Protein AF-A0A8S3CGD2-F1 (afdb_monomer_lite)

Structure (mmCIF, N/CA/C/O backbone)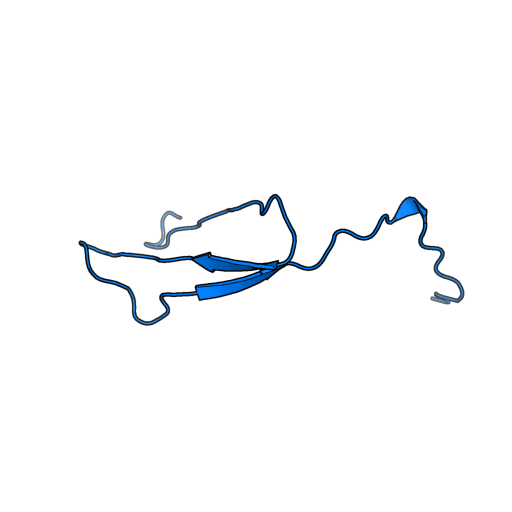:
data_AF-A0A8S3CGD2-F1
#
_entry.id   AF-A0A8S3CGD2-F1
#
loop_
_atom_site.group_PDB
_atom_site.id
_atom_site.type_symbol
_atom_site.label_atom_id
_atom_site.label_alt_id
_atom_site.label_comp_id
_atom_site.label_asym_id
_atom_site.label_entity_id
_atom_site.label_seq_id
_atom_site.pdbx_PDB_ins_code
_atom_site.Cartn_x
_atom_site.Cartn_y
_atom_site.Cartn_z
_atom_site.occupancy
_atom_site.B_iso_or_equiv
_atom_site.auth_seq_id
_atom_site.auth_comp_id
_atom_site.auth_asym_id
_atom_site.auth_atom_id
_atom_site.pdbx_PDB_model_num
ATOM 1 N N . ASN A 1 1 ? -7.958 -9.426 12.058 1.00 73.31 1 ASN A N 1
ATOM 2 C CA . ASN A 1 1 ? -7.110 -9.878 13.177 1.00 73.31 1 ASN A CA 1
ATOM 3 C C . ASN A 1 1 ? -7.992 -9.906 14.419 1.00 73.31 1 ASN A C 1
ATOM 5 O O . ASN A 1 1 ? -8.797 -9.000 14.584 1.00 73.31 1 ASN A O 1
ATOM 9 N N . GLN A 1 2 ? -7.989 -10.974 15.219 1.00 88.88 2 GLN A N 1
ATOM 10 C CA . GLN A 1 2 ? -8.892 -11.110 16.385 1.00 88.88 2 GLN A CA 1
ATOM 11 C C . GLN A 1 2 ? -8.337 -10.405 17.639 1.00 88.88 2 GLN A C 1
ATOM 13 O O . GLN A 1 2 ? -8.540 -10.845 18.762 1.00 88.88 2 GLN A O 1
ATOM 18 N N . ASP A 1 3 ? -7.611 -9.312 17.426 1.00 95.44 3 ASP A N 1
ATOM 19 C CA . ASP A 1 3 ? -6.868 -8.532 18.418 1.00 95.44 3 ASP A CA 1
ATOM 20 C C . ASP A 1 3 ? -7.247 -7.037 18.381 1.00 95.44 3 ASP A C 1
ATOM 22 O O . ASP A 1 3 ? -6.580 -6.209 18.992 1.00 95.44 3 ASP A O 1
ATOM 26 N N . GLY A 1 4 ? -8.306 -6.674 17.647 1.00 89.12 4 GLY A N 1
ATOM 27 C CA . GLY A 1 4 ? -8.726 -5.281 17.466 1.00 89.12 4 GLY A CA 1
ATOM 28 C C . GLY A 1 4 ? -7.986 -4.528 16.356 1.00 89.12 4 GLY A C 1
ATOM 29 O O . GLY A 1 4 ? -8.162 -3.318 16.235 1.00 89.12 4 GLY A O 1
ATOM 30 N N . THR A 1 5 ? -7.189 -5.213 15.528 1.00 91.88 5 THR A N 1
ATOM 31 C CA . THR A 1 5 ? -6.502 -4.606 14.379 1.00 91.88 5 THR A CA 1
ATOM 32 C C . THR A 1 5 ? -7.105 -5.027 13.034 1.00 91.88 5 THR A C 1
ATOM 34 O O . THR A 1 5 ? -7.751 -6.074 12.887 1.00 91.88 5 THR A O 1
ATOM 37 N N . PHE A 1 6 ? -6.858 -4.208 12.013 1.00 88.38 6 PHE A N 1
ATOM 38 C CA . PHE A 1 6 ? -7.295 -4.441 10.639 1.00 88.38 6 PHE A CA 1
ATOM 39 C C . PHE A 1 6 ? -6.075 -4.555 9.723 1.00 88.38 6 PHE A C 1
ATOM 41 O O . PHE A 1 6 ? -5.161 -3.738 9.803 1.00 88.38 6 PHE A O 1
ATOM 48 N N . THR A 1 7 ? -6.077 -5.551 8.837 1.00 90.50 7 THR A N 1
ATOM 49 C CA . THR A 1 7 ? -5.058 -5.705 7.79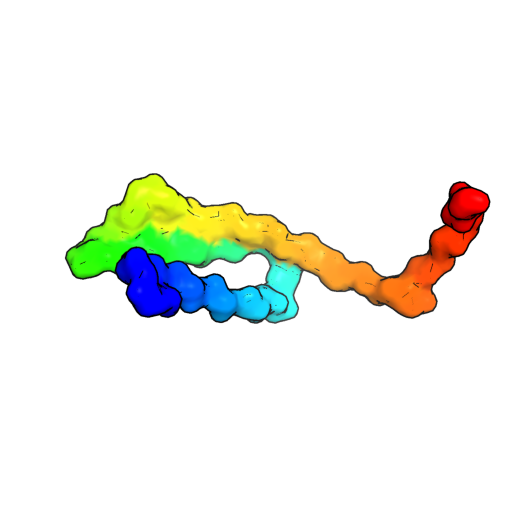1 1.00 90.50 7 THR A CA 1
ATOM 50 C C . THR A 1 7 ? -5.673 -5.343 6.451 1.00 90.50 7 THR A C 1
ATOM 52 O O . THR A 1 7 ? -6.690 -5.916 6.065 1.00 90.50 7 THR A O 1
ATOM 55 N N . ILE A 1 8 ? -5.040 -4.415 5.736 1.00 87.50 8 ILE A N 1
ATOM 56 C CA . ILE A 1 8 ? -5.423 -4.015 4.380 1.00 87.50 8 ILE A CA 1
ATOM 57 C C . ILE A 1 8 ? -4.294 -4.432 3.438 1.00 87.50 8 ILE A C 1
ATOM 59 O O . ILE A 1 8 ? -3.135 -4.103 3.679 1.00 87.50 8 ILE A O 1
ATOM 63 N N . ALA A 1 9 ? -4.634 -5.146 2.366 1.00 90.69 9 ALA A N 1
ATOM 64 C CA . ALA A 1 9 ? -3.699 -5.536 1.316 1.00 90.69 9 ALA A CA 1
ATOM 65 C C . ALA A 1 9 ? -4.119 -4.894 -0.008 1.00 90.69 9 ALA A C 1
ATOM 67 O O . ALA A 1 9 ? -5.289 -4.951 -0.386 1.00 90.69 9 ALA A O 1
ATOM 68 N N . TYR A 1 10 ? -3.163 -4.296 -0.717 1.00 86.94 10 TYR A N 1
ATOM 69 C CA . TYR A 1 10 ? -3.382 -3.731 -2.044 1.00 86.94 10 TYR A CA 1
ATOM 70 C C . TYR A 1 10 ? -2.239 -4.135 -2.979 1.00 86.94 10 TYR A C 1
ATOM 72 O O . TYR A 1 10 ? -1.091 -4.262 -2.554 1.00 86.94 10 TYR A O 1
ATOM 80 N N . THR A 1 11 ? -2.553 -4.323 -4.260 1.00 91.38 11 THR A N 1
ATOM 81 C CA . THR A 1 11 ? -1.557 -4.565 -5.311 1.00 91.38 11 THR A CA 1
ATOM 82 C C . THR A 1 11 ? -1.616 -3.414 -6.316 1.00 91.38 11 THR A C 1
ATOM 84 O O . THR A 1 11 ? -2.610 -3.296 -7.042 1.00 91.38 11 THR A O 1
ATOM 87 N N . PRO A 1 12 ? -0.599 -2.537 -6.367 1.00 90.56 12 PRO A N 1
ATOM 88 C CA . PRO A 1 12 ? -0.560 -1.440 -7.328 1.00 90.56 12 PRO A CA 1
ATOM 89 C C . PRO A 1 12 ? -0.366 -1.981 -8.747 1.00 90.56 12 PRO A C 1
ATOM 91 O O . PRO A 1 12 ? 0.469 -2.849 -8.984 1.00 90.56 12 PRO A O 1
ATOM 94 N N . LYS A 1 13 ? -1.128 -1.447 -9.710 1.00 89.50 13 LYS A N 1
ATOM 95 C CA . LYS A 1 13 ? -1.020 -1.840 -11.128 1.00 89.50 13 LYS A CA 1
ATOM 96 C C . LYS A 1 13 ? 0.070 -1.085 -11.887 1.00 89.50 13 LYS A C 1
ATOM 98 O O . LYS A 1 13 ? 0.548 -1.572 -12.904 1.00 89.50 13 LYS A O 1
ATOM 103 N N . LEU A 1 14 ? 0.404 0.119 -11.430 1.00 91.69 14 LEU A N 1
ATOM 104 C CA . LEU A 1 14 ? 1.339 1.020 -12.093 1.00 91.69 14 LEU A CA 1
ATOM 105 C C . LEU A 1 14 ? 2.351 1.568 -11.082 1.00 91.69 14 LEU A C 1
ATOM 107 O O . LEU A 1 14 ? 1.974 1.805 -9.926 1.00 91.69 14 LEU A O 1
ATOM 111 N N . PRO A 1 15 ? 3.602 1.802 -11.515 1.00 94.12 15 PRO A N 1
ATOM 112 C CA . PRO A 1 15 ? 4.572 2.522 -10.707 1.00 94.12 15 PRO A CA 1
ATOM 113 C C . PRO A 1 15 ? 4.136 3.973 -10.498 1.00 94.12 15 PRO A C 1
ATOM 115 O O . PRO A 1 15 ? 3.391 4.540 -11.300 1.00 94.12 15 PRO A O 1
ATOM 118 N N . GLY A 1 16 ? 4.621 4.575 -9.418 1.00 95.12 16 GLY A N 1
ATOM 119 C CA . GLY A 1 16 ? 4.316 5.949 -9.038 1.00 95.12 16 GLY A CA 1
ATOM 120 C C . GLY A 1 16 ? 3.923 6.092 -7.572 1.00 95.12 16 GLY A C 1
ATOM 121 O O . GLY A 1 16 ? 4.020 5.153 -6.781 1.00 95.12 16 GLY A O 1
ATOM 122 N N . ILE A 1 17 ? 3.495 7.300 -7.210 1.00 95.56 17 ILE A N 1
ATOM 123 C CA . ILE A 1 17 ? 3.053 7.630 -5.853 1.00 95.56 17 ILE A CA 1
ATOM 124 C C . ILE A 1 17 ? 1.562 7.315 -5.735 1.00 95.56 17 ILE A C 1
ATOM 126 O O . ILE A 1 17 ? 0.739 7.913 -6.427 1.00 95.56 17 ILE A O 1
ATOM 130 N N . HIS A 1 18 ? 1.219 6.413 -4.822 1.00 94.62 18 HIS A N 1
ATOM 131 C CA . HIS A 1 18 ? -0.156 6.081 -4.460 1.00 94.62 18 HIS A CA 1
ATOM 132 C C . HIS A 1 18 ? -0.512 6.748 -3.133 1.00 94.62 18 HIS A C 1
ATOM 134 O O . HIS A 1 18 ? 0.272 6.723 -2.184 1.00 94.62 18 HIS A O 1
ATOM 140 N N . CYS A 1 19 ? -1.693 7.360 -3.076 1.00 94.19 19 CYS A N 1
ATOM 141 C CA . CYS A 1 19 ? -2.209 8.037 -1.891 1.00 94.19 19 CYS A CA 1
ATOM 142 C C . CYS A 1 19 ? -3.355 7.207 -1.314 1.00 94.19 19 CYS A C 1
ATOM 144 O O . CYS A 1 19 ? -4.384 7.037 -1.967 1.00 94.19 19 CYS A O 1
ATOM 146 N N . ILE A 1 20 ? -3.163 6.667 -0.114 1.00 93.31 20 ILE A N 1
ATOM 147 C CA . ILE A 1 20 ? -4.137 5.810 0.561 1.00 93.31 20 ILE A CA 1
ATOM 148 C C . ILE A 1 20 ? -4.781 6.621 1.683 1.00 93.31 20 ILE A C 1
ATOM 150 O O . ILE A 1 20 ? -4.108 6.986 2.649 1.00 93.31 20 ILE A O 1
ATOM 154 N N . SER A 1 21 ? -6.080 6.887 1.554 1.00 94.19 21 SER A N 1
ATOM 155 C CA . SER A 1 21 ? -6.881 7.526 2.601 1.00 94.19 21 SER A CA 1
ATOM 156 C C . SER A 1 21 ? -7.555 6.471 3.465 1.00 94.19 21 SER A C 1
ATOM 158 O O . SER A 1 21 ? -8.205 5.559 2.950 1.00 94.19 21 SER A O 1
ATOM 160 N N . VAL A 1 22 ? -7.408 6.601 4.782 1.00 93.19 22 VAL A N 1
ATOM 161 C CA . VAL A 1 22 ? -8.019 5.693 5.758 1.00 93.19 22 VAL A CA 1
ATOM 162 C C . VAL A 1 22 ? -8.894 6.506 6.701 1.00 93.19 22 VAL A C 1
ATOM 164 O O . VAL A 1 22 ? -8.425 7.445 7.346 1.00 93.19 22 VAL A O 1
ATOM 167 N N . LEU A 1 23 ? -10.171 6.133 6.772 1.00 94.00 23 LEU A N 1
ATOM 168 C CA . LEU A 1 23 ? -11.175 6.801 7.589 1.00 94.00 23 LEU A CA 1
ATOM 169 C C . LEU A 1 23 ? -11.691 5.856 8.679 1.00 94.00 23 LEU A C 1
ATOM 171 O O . LEU A 1 23 ? -11.856 4.657 8.448 1.00 94.00 23 LEU A O 1
ATOM 175 N N . PHE A 1 24 ? -11.987 6.415 9.849 1.00 91.81 24 PHE A N 1
ATOM 176 C CA . PHE A 1 24 ? -12.689 5.752 10.942 1.00 91.81 24 PHE A CA 1
ATOM 177 C C . PHE A 1 24 ? -13.871 6.618 11.384 1.00 91.81 24 PHE A C 1
ATOM 179 O O . PHE A 1 24 ? -13.683 7.743 11.843 1.00 91.81 24 PHE A O 1
ATOM 186 N N . GLY A 1 25 ? -15.096 6.101 11.228 1.00 92.69 25 GLY A N 1
ATOM 187 C CA . GLY A 1 25 ? -16.317 6.857 11.528 1.00 92.69 25 GLY A CA 1
ATOM 188 C C . GLY A 1 25 ? -16.370 8.193 10.784 1.00 92.69 25 GLY A C 1
ATOM 189 O O . GLY A 1 25 ? -16.515 9.231 11.422 1.00 92.69 25 GLY A O 1
ATOM 190 N N . ASP A 1 26 ? -16.146 8.160 9.467 1.00 93.75 26 ASP A N 1
ATOM 191 C CA . ASP A 1 26 ? -16.118 9.317 8.556 1.00 93.75 26 ASP A CA 1
ATOM 192 C C . ASP A 1 26 ? -15.035 10.378 8.832 1.00 93.75 26 ASP A C 1
ATOM 194 O O . ASP A 1 26 ? -14.979 11.399 8.149 1.00 93.75 26 ASP A O 1
ATOM 198 N N . ASN A 1 27 ? -14.123 10.121 9.773 1.00 95.19 27 ASN A N 1
ATOM 199 C CA . ASN A 1 27 ? -12.996 10.997 10.085 1.00 95.19 27 ASN A CA 1
ATOM 200 C C . ASN A 1 27 ? -11.673 10.370 9.634 1.00 95.19 27 ASN A C 1
ATOM 202 O O . ASN A 1 27 ? -11.453 9.172 9.824 1.00 95.19 27 ASN A O 1
ATOM 206 N N . GLU A 1 28 ? -10.767 11.166 9.064 1.00 94.69 28 GLU A N 1
ATOM 207 C C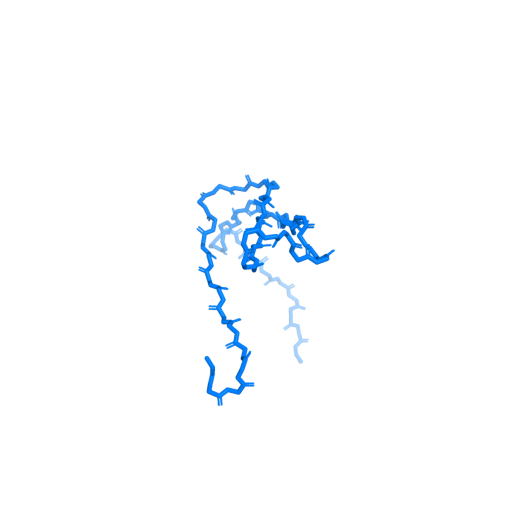A . GLU A 1 28 ? -9.419 10.691 8.738 1.00 94.69 28 GLU A CA 1
ATOM 208 C C . GLU A 1 28 ? -8.628 10.351 10.005 1.00 94.69 28 GLU A C 1
ATOM 210 O O . GLU A 1 28 ? -8.646 11.084 10.998 1.00 94.69 28 GLU A O 1
ATOM 215 N N . ILE A 1 29 ? -7.901 9.235 9.965 1.00 93.12 29 ILE A N 1
ATOM 216 C CA . ILE A 1 29 ? -6.960 8.897 11.036 1.00 93.12 29 ILE A CA 1
ATOM 217 C C . ILE A 1 29 ? -5.704 9.783 10.939 1.00 93.12 29 ILE A C 1
ATOM 219 O O . ILE A 1 29 ? -5.339 10.186 9.837 1.00 93.12 29 ILE A O 1
ATOM 223 N N . PRO A 1 30 ? -4.958 10.018 12.035 1.00 94.81 30 PRO A N 1
ATOM 224 C CA . PRO A 1 30 ? -3.807 10.933 12.029 1.00 94.81 30 PRO A CA 1
ATOM 225 C C . PRO A 1 30 ? -2.678 10.594 11.042 1.00 94.81 30 PRO A C 1
ATOM 227 O O . PRO A 1 30 ? -1.882 11.461 10.699 1.00 94.81 30 PRO A O 1
ATOM 230 N N . ILE A 1 31 ? -2.576 9.332 10.616 1.00 91.88 31 ILE A N 1
ATOM 231 C CA . ILE A 1 31 ? -1.568 8.870 9.648 1.00 91.88 31 ILE A CA 1
ATOM 232 C C . ILE A 1 31 ? -2.053 8.970 8.188 1.00 91.88 31 ILE A C 1
ATOM 234 O O . ILE A 1 31 ? -1.270 8.767 7.264 1.00 91.88 31 ILE A O 1
ATOM 238 N N . SER A 1 32 ? -3.336 9.272 7.971 1.00 92.94 32 SER A N 1
ATOM 239 C CA . SER A 1 32 ? -3.904 9.523 6.648 1.00 92.94 32 SER A CA 1
ATOM 240 C C . SER A 1 32 ? -3.605 10.964 6.208 1.00 92.94 32 SER A C 1
ATOM 242 O O . SER A 1 32 ? -3.642 11.869 7.041 1.00 92.94 32 SER A O 1
ATOM 244 N N . PRO A 1 33 ? -3.341 11.205 4.913 1.00 94.38 33 PRO A N 1
ATOM 245 C CA . PRO A 1 33 ? -3.136 10.204 3.871 1.00 94.38 33 PRO A CA 1
ATOM 246 C C . PRO A 1 33 ? -1.747 9.555 3.927 1.00 94.38 33 PRO A C 1
ATOM 248 O O . PRO A 1 33 ? -0.725 10.221 4.111 1.00 94.38 33 PRO A O 1
ATOM 251 N N . ILE A 1 34 ? -1.699 8.253 3.647 1.00 93.56 34 ILE A N 1
ATOM 252 C CA . ILE A 1 34 ? -0.452 7.490 3.554 1.00 93.56 34 ILE A CA 1
ATOM 253 C C . ILE A 1 34 ? 0.042 7.543 2.108 1.00 93.56 34 ILE A C 1
ATOM 255 O O . ILE A 1 34 ? -0.648 7.097 1.188 1.00 93.56 34 ILE A O 1
ATOM 259 N N . LYS A 1 35 ? 1.252 8.071 1.896 1.00 94.62 35 LYS A N 1
ATOM 260 C CA . LYS A 1 35 ? 1.910 8.087 0.582 1.00 94.62 35 LYS A CA 1
ATOM 261 C C . LYS A 1 35 ? 2.807 6.866 0.441 1.00 94.62 35 LYS A C 1
ATOM 263 O O . LYS A 1 35 ? 3.729 6.690 1.234 1.00 94.62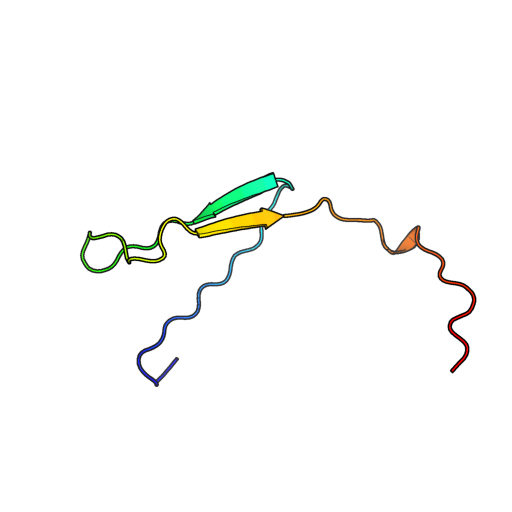 35 LYS A O 1
ATOM 268 N N . VAL A 1 36 ? 2.566 6.060 -0.589 1.00 93.19 36 VAL A N 1
ATOM 269 C CA . VAL A 1 36 ? 3.399 4.900 -0.915 1.00 93.19 36 VAL A CA 1
ATOM 270 C C . VAL A 1 36 ? 4.011 5.082 -2.295 1.00 93.19 36 VAL A C 1
ATOM 272 O O . VAL A 1 36 ? 3.297 5.254 -3.281 1.00 93.19 36 VAL A O 1
ATOM 275 N N . THR A 1 37 ? 5.338 5.038 -2.365 1.00 95.19 37 THR A N 1
ATOM 276 C CA . THR A 1 37 ? 6.074 5.058 -3.631 1.00 95.19 37 THR A CA 1
ATOM 277 C C . THR A 1 37 ? 6.232 3.630 -4.135 1.00 95.19 37 THR A C 1
ATOM 279 O O . THR A 1 37 ? 6.810 2.791 -3.450 1.00 95.19 37 THR A O 1
ATOM 282 N N . VAL A 1 38 ? 5.713 3.358 -5.330 1.00 94.25 38 VAL A N 1
ATOM 283 C CA . VAL A 1 38 ? 5.823 2.063 -6.007 1.00 94.25 38 VAL A CA 1
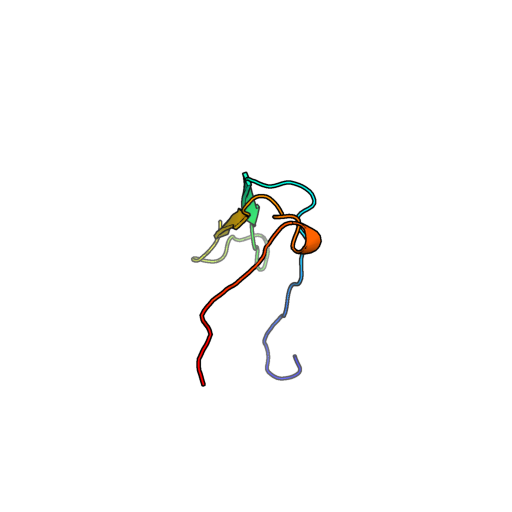ATOM 284 C C . VAL A 1 38 ? 6.808 2.209 -7.154 1.00 94.25 38 VAL A C 1
ATOM 286 O O . VAL A 1 38 ? 6.569 2.969 -8.094 1.00 94.25 38 VAL A O 1
ATOM 289 N N . GLU A 1 39 ? 7.920 1.489 -7.076 1.00 91.88 39 GLU A N 1
ATOM 290 C CA . GLU A 1 39 ? 8.923 1.478 -8.135 1.00 91.88 39 GLU A CA 1
ATOM 291 C C . GLU A 1 39 ? 8.468 0.643 -9.337 1.00 91.88 39 GLU A C 1
ATOM 293 O O . GLU A 1 39 ? 7.577 -0.206 -9.246 1.00 91.88 39 GLU A O 1
ATOM 298 N N . ALA A 1 40 ? 9.070 0.908 -10.497 1.00 88.19 40 ALA A N 1
ATOM 299 C CA . ALA A 1 40 ? 8.825 0.105 -11.685 1.00 88.19 40 ALA A CA 1
ATOM 300 C C . ALA A 1 40 ? 9.289 -1.337 -11.457 1.00 88.19 40 ALA A C 1
ATOM 302 O O . ALA A 1 40 ? 10.352 -1.581 -10.890 1.00 88.19 40 ALA A O 1
ATOM 303 N N . SER A 1 41 ? 8.493 -2.296 -11.935 1.00 82.00 41 SER A N 1
ATOM 304 C CA . SER A 1 41 ? 8.901 -3.697 -11.927 1.00 82.00 41 SER A CA 1
ATOM 305 C C . SER A 1 41 ? 10.146 -3.867 -12.795 1.00 82.00 41 SER A C 1
ATOM 307 O O . SER A 1 41 ? 10.161 -3.475 -13.964 1.00 82.00 41 SER A O 1
ATOM 309 N N . VAL A 1 42 ? 11.187 -4.455 -12.212 1.00 81.69 42 VAL A N 1
ATOM 310 C CA . VAL A 1 42 ? 12.380 -4.881 -12.940 1.00 81.69 42 VAL A CA 1
ATOM 311 C C . VAL A 1 42 ? 12.172 -6.325 -13.385 1.00 81.69 42 VAL A C 1
ATOM 313 O O . VAL A 1 42 ? 11.763 -7.174 -12.593 1.00 81.69 42 VAL A O 1
ATOM 316 N N . ASP A 1 43 ? 12.454 -6.614 -14.656 1.00 81.81 43 ASP A N 1
ATOM 317 C CA . ASP A 1 43 ? 12.440 -7.985 -15.167 1.00 81.81 43 ASP A CA 1
ATOM 318 C C . ASP A 1 43 ? 13.632 -8.757 -14.595 1.00 81.81 43 ASP A C 1
ATOM 320 O O . ASP A 1 43 ? 14.762 -8.635 -15.073 1.00 81.81 43 ASP A O 1
ATOM 324 N N . VAL A 1 44 ? 13.365 -9.557 -13.563 1.00 84.06 44 VAL A N 1
ATOM 325 C CA . VAL A 1 44 ? 14.378 -10.349 -12.856 1.00 84.06 44 VAL A CA 1
ATOM 326 C C . VAL A 1 44 ? 15.093 -11.352 -13.760 1.00 84.06 44 VAL A C 1
ATOM 328 O O . VAL A 1 44 ? 16.241 -11.686 -13.490 1.00 84.06 44 VAL A O 1
ATOM 331 N N . ASN A 1 45 ? 14.482 -11.776 -14.875 1.00 84.62 45 ASN A N 1
ATOM 332 C CA . ASN A 1 45 ? 15.131 -12.683 -15.830 1.00 84.62 45 ASN A CA 1
ATOM 333 C C . ASN A 1 45 ? 16.247 -11.996 -16.629 1.00 84.62 45 ASN A C 1
ATOM 335 O O . ASN A 1 45 ? 17.066 -12.669 -17.250 1.00 84.62 45 ASN A O 1
ATOM 339 N N . LYS A 1 46 ? 16.281 -10.658 -16.631 1.00 81.94 46 LYS A N 1
ATOM 340 C CA . LYS A 1 46 ? 17.355 -9.860 -17.235 1.00 81.94 46 LYS A CA 1
ATOM 341 C C . LYS A 1 46 ? 18.438 -9.467 -16.227 1.00 81.94 46 LYS A C 1
ATOM 343 O O . LYS A 1 46 ? 19.364 -8.747 -16.594 1.00 81.94 46 LYS A O 1
ATOM 348 N N . ILE A 1 47 ? 18.336 -9.918 -14.976 1.00 83.94 47 ILE A N 1
ATOM 349 C CA . ILE A 1 47 ? 19.320 -9.642 -13.930 1.00 83.94 47 ILE A CA 1
ATOM 350 C C . ILE A 1 47 ? 20.266 -10.841 -13.819 1.00 83.94 47 ILE A C 1
ATOM 352 O O . ILE A 1 47 ? 19.837 -11.969 -13.595 1.00 83.94 47 ILE A O 1
ATOM 356 N N . ARG A 1 48 ? 21.571 -10.589 -13.939 1.00 82.56 48 ARG A N 1
ATOM 357 C CA . ARG A 1 48 ? 22.634 -11.542 -13.599 1.00 82.56 48 ARG A CA 1
ATOM 358 C C . ARG A 1 48 ? 23.419 -10.968 -12.427 1.00 82.56 48 ARG A C 1
ATOM 360 O O . ARG A 1 48 ? 23.911 -9.849 -12.519 1.00 82.56 48 ARG A O 1
ATOM 367 N N . ILE A 1 49 ? 23.510 -11.725 -11.339 1.00 80.25 49 ILE A N 1
ATOM 368 C CA . ILE A 1 49 ? 24.333 -11.385 -10.175 1.00 80.25 49 ILE A CA 1
ATOM 369 C C . ILE A 1 49 ? 25.581 -12.264 -10.248 1.00 80.25 49 ILE A C 1
ATOM 371 O O . ILE A 1 49 ? 25.465 -13.483 -10.344 1.00 80.25 49 ILE A O 1
ATOM 375 N N . GLU A 1 50 ? 26.762 -11.655 -10.229 1.00 83.75 50 GLU A N 1
ATOM 376 C CA . GLU A 1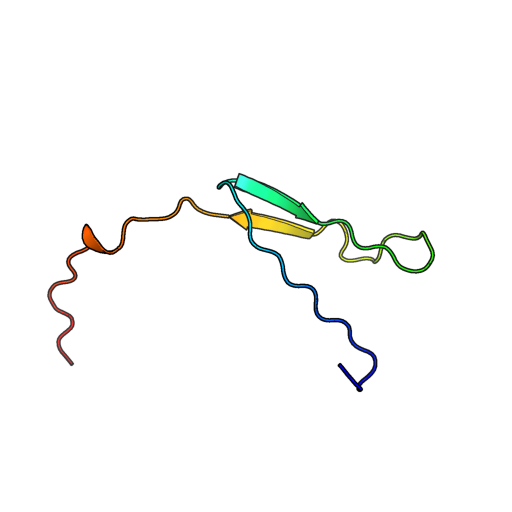 50 ? 28.046 -12.361 -10.157 1.00 83.75 50 GLU A CA 1
ATOM 377 C C . GLU A 1 50 ? 28.770 -11.980 -8.864 1.00 83.75 50 GLU A C 1
ATOM 379 O O . GLU A 1 50 ? 28.665 -10.837 -8.422 1.00 83.75 50 GLU A O 1
ATOM 384 N N . GLY A 1 51 ? 29.502 -12.926 -8.264 1.00 69.56 51 GLY A N 1
ATOM 385 C CA . GLY A 1 51 ? 30.323 -12.674 -7.072 1.00 69.56 51 GLY A CA 1
ATOM 386 C C . GLY A 1 51 ? 29.579 -12.714 -5.735 1.00 69.56 51 GLY A C 1
ATOM 387 O O . GLY A 1 51 ? 30.032 -12.098 -4.774 1.00 69.56 51 GLY A O 1
ATOM 388 N N . LEU A 1 52 ? 28.452 -13.433 -5.643 1.00 71.12 52 LEU A N 1
ATOM 389 C CA . LEU A 1 52 ? 27.895 -13.818 -4.342 1.00 71.12 52 LEU A CA 1
ATOM 390 C C . LEU A 1 52 ? 28.714 -14.995 -3.788 1.00 71.12 52 LEU A C 1
ATOM 392 O O . LEU A 1 52 ? 28.237 -16.127 -3.744 1.00 71.12 52 LEU A O 1
ATOM 396 N N . ASP A 1 53 ? 29.971 -14.732 -3.448 1.00 68.44 53 ASP A N 1
ATOM 397 C CA . ASP A 1 53 ? 30.815 -15.708 -2.768 1.00 68.44 53 ASP A CA 1
ATOM 398 C C . ASP A 1 53 ? 30.333 -15.812 -1.311 1.00 68.44 53 ASP A C 1
ATOM 400 O O . ASP A 1 53 ? 30.394 -14.843 -0.549 1.00 68.44 53 ASP A O 1
ATOM 404 N N . THR A 1 54 ? 29.771 -16.973 -0.966 1.00 61.12 54 THR A N 1
ATOM 405 C CA . THR A 1 54 ? 29.399 -17.387 0.400 1.00 61.12 54 THR A CA 1
ATOM 406 C C . THR A 1 54 ? 30.587 -17.903 1.186 1.00 61.12 54 THR A C 1
ATOM 408 O O . THR A 1 54 ? 31.377 -18.661 0.577 1.00 61.12 54 THR A O 1
#

pLDDT: mean 88.46, std 7.75, range [61.12, 95.56]

Organism: NCBI:txid392030

Sequence (54 aa):
NQDGTFTIAYTPKLPGIHCISVLFGDNEIPISPIKVTVEASVDVNKIRIEGLDT

Secondary structure (DSSP, 8-state):
-TTS--------SSSEEEEE--EETTEE-TTPSEEEEEPPPP-GGG--------

Radius of gyration: 18.0 Å; chains: 1; bounding box: 47×28×36 Å

Foldseek 3Di:
DVPPDDDDDDDDPDFAWDWPFDDDPNHTDPCPRDIDGGDDDDDCVPDDDPDPDD

InterPro domains:
  IPR013783 Immunoglobulin-like fold [G3DSA:2.60.40.10] (1-39)
  IPR014756 Immunoglobulin E-set [SSF81296] (1-51)
  IPR017868 Filamin/ABP280 repeat-like [PF00630] (1-35)
  IPR017868 Filamin/ABP280 repeat-like [PS50194] (1-38)